Protein AF-A0AAU9S2Y5-F1 (afdb_monomer)

Mean predicted aligned error: 9.39 Å

Radius of gyration: 22.35 Å; Cα contacts (8 Å, |Δi|>4): 160; chains: 1; bounding box: 72×34×66 Å

pLDDT: mean 79.69, std 14.75, range [36.56, 97.12]

Solvent-accessible surface area (backbone atoms only — not comparable to full-atom values): 9929 Å² total; per-residue (Å²): 133,87,80,81,84,81,79,70,74,58,71,41,38,32,29,51,52,52,22,51,52,44,46,75,69,72,40,55,46,36,32,30,55,90,44,90,77,55,45,60,31,50,54,45,23,41,75,67,67,26,43,77,46,80,40,98,42,58,67,61,18,50,51,50,16,51,49,39,25,67,74,67,76,43,74,34,28,54,71,50,65,68,63,76,25,58,41,91,73,65,51,89,64,84,55,87,78,57,68,68,61,37,67,38,68,45,44,48,71,58,52,53,50,52,50,54,51,54,68,65,64,65,82,75,75,74,82,81,73,78,56,70,70,58,52,52,51,52,54,54,50,59,74,70,46,91,78,82,83,86,85,85,54,74,65,64,66,68,65,52,66,90,80,113

Foldseek 3Di:
DDDDPPPDFDKDFLLLLLLLLCVLLVAAEEFEADDPPCVSNVVNNVVSNHHYDHDPDGVVSVVVQVVCCQVVVAGRDPPDDGAVCNADDHDDDDDDDDPVRRGDMDGPVVSVVVSVVSSVPDDDRDPPDDDPVVVVVVVVVVVPDPDDDDDDDSVNVSVPPVVD

Sequence (164 aa):
MADAHNSHPSLVDGNALVAKSLAQADVAHMFGVVGIPVTAVATRAVALGIRFIAFHNEQSAGYAASAYGYLSGRPGIMLTVIKHAYSGRPGGCYLDLPSDVLHQTITESEAEKLLIEAKNCGEEPVIETANPSEIAKAVSLLRKAERPLIVFGKGAAISRAEME

Nearest PDB structures (foldseek):
  6xn8-assembly1_A  TM=7.868E-01  e=3.747E-07  Rhodospirillales bacterium URHD0017
  8vzf-assembly1_D  TM=7.384E-01  e=4.839E-07  Alphaproteobacteria bacterium
  8vza-assembly1_B  TM=7.436E-01  e=6.660E-07  Alphaproteobacteria bacterium
  8vzc-assembly1_A  TM=7.392E-01  e=9.773E-07  Alphaproteobacteria bacterium
  8vzc-assembly1_B  TM=7.397E-01  e=1.737E-06  Alphaproteobacteria bacterium

InterPro domains:
  IPR012001 Thiamine pyrophosphate enzyme, N-terminal TPP-binding domain [PF02776] (14-80)
  IPR029035 DHS-like NAD/FAD-binding domain superfamily [SSF52467] (93-160)
  IPR029061 Thiamin diphosphate-binding fold [SSF52518] (12-108)
  IPR045025 TPP-binding domain containing protein HACL1-like [PTHR43710] (5-82)

Structure (mmCIF, N/CA/C/O backbone):
data_AF-A0AAU9S2Y5-F1
#
_entry.id   AF-A0AAU9S2Y5-F1
#
loop_
_atom_site.group_PDB
_atom_site.id
_atom_site.type_symbol
_atom_site.label_atom_id
_atom_site.label_alt_id
_atom_site.label_comp_id
_atom_site.label_asym_id
_atom_site.label_entity_id
_atom_site.label_seq_id
_atom_site.pdbx_PDB_ins_code
_atom_site.Cartn_x
_atom_site.Cartn_y
_atom_site.Cartn_z
_atom_site.occupancy
_atom_site.B_iso_or_equiv
_atom_site.auth_seq_id
_atom_site.auth_comp_id
_atom_site.auth_asym_id
_atom_site.auth_atom_id
_atom_site.pdbx_PDB_model_num
ATOM 1 N N . MET A 1 1 ? -47.706 10.128 27.840 1.00 37.28 1 MET A N 1
ATOM 2 C CA . MET A 1 1 ? -46.715 9.830 28.891 1.00 37.28 1 MET A CA 1
ATOM 3 C C . MET A 1 1 ? -45.893 8.665 28.361 1.00 37.28 1 MET A C 1
ATOM 5 O O . MET A 1 1 ? -46.521 7.646 28.121 1.00 37.28 1 MET A O 1
ATOM 9 N N . ALA A 1 2 ? -44.584 8.883 28.132 1.00 40.62 2 ALA A N 1
ATOM 10 C CA . ALA A 1 2 ? -43.547 7.924 27.682 1.00 40.62 2 ALA A CA 1
ATOM 11 C C . ALA A 1 2 ? -43.762 7.319 26.264 1.00 40.62 2 ALA A C 1
ATOM 13 O O . ALA A 1 2 ? -44.861 6.898 25.945 1.00 40.62 2 ALA A O 1
ATOM 14 N N . ASP A 1 3 ? -42.839 7.337 25.297 1.00 36.56 3 ASP A N 1
ATOM 15 C CA . ASP A 1 3 ? -41.377 7.282 25.359 1.00 36.56 3 ASP A CA 1
ATOM 16 C C . ASP A 1 3 ? -40.712 8.228 24.346 1.00 36.56 3 ASP A C 1
ATOM 18 O O . ASP A 1 3 ? -41.014 8.229 23.150 1.00 36.56 3 ASP A O 1
ATOM 22 N N . ALA A 1 4 ? -39.765 9.026 24.835 1.00 41.06 4 ALA A N 1
ATOM 23 C CA . ALA A 1 4 ? -38.843 9.780 24.004 1.00 41.06 4 ALA A CA 1
ATOM 24 C C . ALA A 1 4 ? -37.919 8.789 23.280 1.00 41.06 4 ALA A C 1
ATOM 26 O O . ALA A 1 4 ? -37.202 8.025 23.926 1.00 41.06 4 ALA A O 1
ATOM 27 N N . HIS A 1 5 ? -37.938 8.797 21.944 1.00 48.44 5 HIS A N 1
ATOM 28 C CA . HIS A 1 5 ? -36.903 8.163 21.133 1.00 48.44 5 HIS A CA 1
ATOM 29 C C . HIS A 1 5 ? -35.550 8.725 21.564 1.00 48.44 5 HIS A C 1
ATOM 31 O O . HIS A 1 5 ? -35.202 9.864 21.257 1.00 48.44 5 HIS A O 1
ATOM 37 N N . ASN A 1 6 ? -34.809 7.922 22.317 1.00 44.09 6 ASN A N 1
ATOM 38 C CA . ASN A 1 6 ? -33.462 8.228 22.743 1.00 44.09 6 ASN A CA 1
ATOM 39 C C . ASN A 1 6 ? -32.545 8.045 2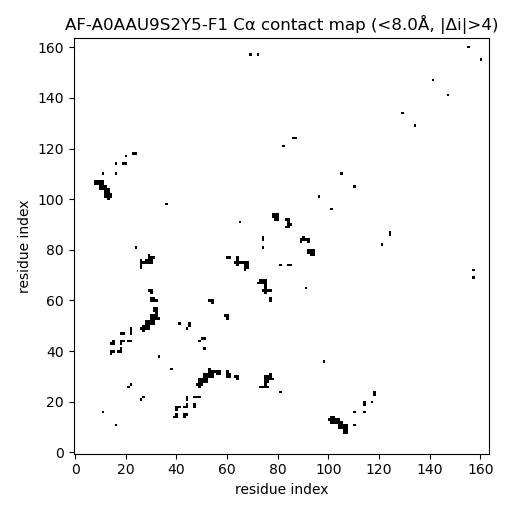1.524 1.00 44.09 6 ASN A C 1
ATOM 41 O O . ASN A 1 6 ? -31.932 6.997 21.333 1.00 44.09 6 ASN A O 1
ATOM 45 N N . SER A 1 7 ? -32.542 9.036 20.629 1.00 51.53 7 SER A N 1
ATOM 46 C CA . SER A 1 7 ? -31.687 9.097 19.447 1.00 51.53 7 SER A CA 1
ATOM 47 C C . SER A 1 7 ? -30.261 9.427 19.881 1.00 51.53 7 SER A C 1
ATOM 49 O O . SER A 1 7 ? -29.761 10.528 19.648 1.00 51.53 7 SER A O 1
ATOM 51 N N . HIS A 1 8 ? -29.610 8.495 20.575 1.00 55.50 8 HIS A N 1
ATOM 52 C CA . HIS A 1 8 ? -28.168 8.570 20.729 1.00 55.50 8 HIS A CA 1
ATOM 53 C C . HIS A 1 8 ? -27.554 8.471 19.327 1.00 55.50 8 HIS A C 1
ATOM 55 O O . HIS A 1 8 ? -27.907 7.551 18.583 1.00 55.50 8 HIS A O 1
ATOM 61 N N . PRO A 1 9 ? -26.693 9.418 18.924 1.00 64.75 9 PRO A N 1
ATOM 62 C CA . PRO A 1 9 ? -26.029 9.326 17.634 1.00 64.75 9 PRO A CA 1
ATOM 63 C C . PRO A 1 9 ? -25.232 8.017 17.580 1.00 64.75 9 PRO A C 1
ATOM 65 O O . PRO A 1 9 ? -24.507 7.699 18.522 1.00 64.75 9 PRO A O 1
ATOM 68 N N . SER A 1 10 ? -25.387 7.251 16.493 1.00 83.50 10 SER A N 1
ATOM 69 C CA . SER A 1 10 ? -24.531 6.089 16.222 1.00 83.50 10 SER A CA 1
ATOM 70 C C . SER A 1 10 ? -23.078 6.561 16.206 1.00 83.50 10 SER A C 1
ATOM 72 O O . SER A 1 10 ? -22.748 7.513 15.492 1.00 83.50 10 SER A O 1
ATOM 74 N N . LEU A 1 11 ? -22.240 5.944 17.040 1.00 89.69 11 LEU A N 1
ATOM 75 C CA . LEU A 1 11 ? -20.824 6.274 17.166 1.00 89.69 11 LEU A CA 1
ATOM 76 C C . LEU A 1 11 ? -19.979 5.255 16.404 1.00 89.69 11 LEU A C 1
ATOM 78 O O . LEU A 1 11 ? -20.204 4.047 16.488 1.00 89.69 11 LEU A O 1
ATOM 82 N N . VAL A 1 12 ? -18.961 5.757 15.714 1.00 90.44 12 VAL A N 1
ATOM 83 C CA . VAL A 1 12 ? -17.991 4.975 14.944 1.00 90.44 12 VAL A CA 1
ATOM 84 C C . VAL A 1 12 ? -16.610 5.214 15.533 1.00 90.44 12 VAL A C 1
ATOM 86 O O . VAL A 1 12 ? -16.244 6.362 15.777 1.00 90.44 12 VAL A O 1
ATOM 89 N N . ASP A 1 13 ? -15.841 4.147 15.762 1.00 92.31 13 ASP A N 1
ATOM 90 C CA . ASP A 1 13 ? -14.458 4.262 16.231 1.00 92.31 13 ASP A CA 1
ATOM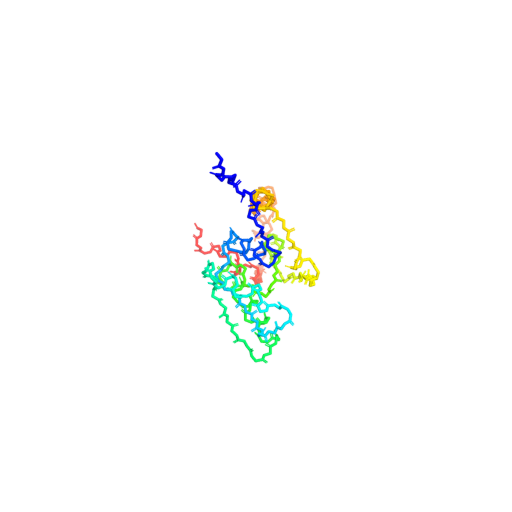 91 C C . ASP A 1 13 ? -13.457 4.426 15.074 1.00 92.31 13 ASP A C 1
ATOM 93 O O . ASP A 1 13 ? -13.739 4.106 13.912 1.00 92.31 13 ASP A O 1
ATOM 97 N N . GLY A 1 14 ? -12.253 4.904 15.391 1.00 89.50 14 GLY A N 1
ATOM 98 C CA . GLY A 1 14 ? -11.169 5.064 14.420 1.00 89.50 14 GLY A CA 1
ATOM 99 C C . GLY A 1 14 ? -10.819 3.758 13.699 1.00 89.50 14 GLY A C 1
ATOM 100 O O . GLY A 1 14 ? -10.587 3.765 12.490 1.00 89.50 14 GLY A O 1
ATOM 101 N N . ASN A 1 15 ? -10.867 2.613 14.393 1.00 89.56 15 ASN A N 1
ATOM 102 C CA . ASN A 1 15 ? -10.657 1.301 13.768 1.00 89.56 15 ASN A CA 1
ATOM 103 C C . ASN A 1 15 ? -11.648 1.026 12.624 1.00 89.56 15 ASN A C 1
ATOM 105 O O . ASN A 1 15 ? -11.256 0.531 11.564 1.00 89.56 15 ASN A O 1
ATOM 109 N N . ALA A 1 16 ? -12.935 1.322 12.826 1.00 90.94 16 ALA A N 1
ATOM 110 C CA . ALA A 1 16 ? -13.964 1.162 11.805 1.00 90.94 16 ALA A CA 1
ATOM 111 C C . ALA A 1 16 ? -13.795 2.156 10.667 1.00 90.94 16 ALA A C 1
ATOM 113 O O . ALA A 1 16 ? -13.968 1.775 9.511 1.00 90.94 16 ALA A O 1
ATOM 114 N N . LEU A 1 17 ? -13.432 3.400 10.978 1.00 90.56 17 LEU A N 1
ATOM 115 C CA . LEU A 1 17 ? -13.208 4.420 9.965 1.00 90.56 17 LEU A CA 1
ATOM 116 C C . LEU A 1 17 ? -12.040 4.043 9.046 1.00 90.56 17 LEU A C 1
ATOM 118 O O . LEU A 1 17 ? -12.184 4.102 7.829 1.00 90.56 17 LEU A O 1
ATOM 122 N N . VAL A 1 18 ? -10.924 3.564 9.605 1.00 89.06 18 VAL A N 1
ATOM 123 C CA . VAL A 1 18 ? -9.786 3.059 8.820 1.00 89.06 18 VAL A CA 1
ATOM 124 C C . VAL A 1 18 ? -10.223 1.888 7.944 1.00 89.06 18 VAL A C 1
ATOM 126 O O . VAL A 1 18 ? -9.978 1.908 6.741 1.00 89.06 18 VAL A O 1
ATOM 129 N N . ALA A 1 19 ? -10.921 0.897 8.502 1.00 89.31 19 ALA A N 1
ATOM 130 C CA . ALA A 1 19 ? -11.392 -0.254 7.734 1.00 89.31 19 ALA A CA 1
ATOM 131 C C . ALA A 1 19 ? -12.328 0.151 6.576 1.00 89.31 19 ALA A C 1
ATOM 133 O O . ALA A 1 19 ? -12.158 -0.335 5.456 1.00 89.31 19 ALA A O 1
ATOM 134 N N . LYS A 1 20 ? -13.268 1.078 6.818 1.00 89.94 20 LYS A N 1
ATOM 135 C CA . LYS A 1 20 ? -14.162 1.642 5.790 1.00 89.94 20 LYS A CA 1
ATOM 136 C C . LYS A 1 20 ? -13.370 2.373 4.702 1.00 89.94 20 LYS A C 1
ATOM 138 O O . LYS A 1 20 ? -13.619 2.132 3.524 1.00 89.94 20 LYS A O 1
ATOM 143 N N . SER A 1 21 ? -12.387 3.193 5.076 1.00 86.94 21 SER A N 1
ATOM 144 C CA . SER A 1 21 ? -11.507 3.894 4.130 1.00 86.94 21 SER A CA 1
ATOM 145 C C . SER A 1 21 ? -10.709 2.928 3.252 1.00 86.94 21 SER A C 1
ATOM 147 O O . SER A 1 21 ? -10.607 3.136 2.045 1.00 86.94 21 SER A O 1
ATOM 149 N N . LEU A 1 22 ? -10.175 1.846 3.829 1.00 85.38 22 LEU A N 1
ATOM 150 C CA . LEU A 1 22 ? -9.450 0.820 3.073 1.00 85.38 22 LEU A CA 1
ATOM 151 C C . LEU A 1 22 ? -10.368 0.103 2.076 1.00 85.38 22 LEU A C 1
ATOM 153 O O . LEU A 1 22 ? -9.991 -0.082 0.921 1.00 85.38 22 LEU A O 1
ATOM 157 N N . ALA A 1 23 ? -11.581 -0.258 2.495 1.00 85.38 23 ALA A N 1
ATOM 158 C CA . ALA A 1 23 ? -12.554 -0.904 1.619 1.00 85.38 23 ALA A CA 1
ATOM 159 C C . ALA A 1 23 ? -12.999 0.022 0.472 1.00 85.38 23 ALA A C 1
ATOM 161 O O . ALA A 1 23 ? -13.058 -0.403 -0.679 1.00 85.38 23 ALA A O 1
ATOM 162 N N . GLN A 1 24 ? -13.249 1.307 0.754 1.00 83.12 24 GLN A N 1
ATOM 163 C CA . GLN A 1 24 ? -13.605 2.304 -0.266 1.00 83.12 24 GLN A CA 1
ATOM 164 C C . GLN A 1 24 ? -12.500 2.548 -1.293 1.00 83.12 24 GLN A C 1
ATOM 166 O O . GLN A 1 24 ? -12.786 2.930 -2.426 1.00 83.12 24 GLN A O 1
ATOM 171 N N . ALA A 1 25 ? -11.250 2.329 -0.903 1.00 79.31 25 ALA A N 1
ATOM 172 C CA . ALA A 1 25 ? -10.095 2.449 -1.774 1.00 79.31 25 ALA A CA 1
ATOM 173 C C . ALA A 1 25 ? -9.734 1.130 -2.490 1.00 79.31 25 ALA A C 1
ATOM 175 O O . ALA A 1 25 ? -8.634 0.995 -3.025 1.00 79.31 25 ALA A O 1
ATOM 176 N N . ASP A 1 26 ? -10.674 0.178 -2.523 1.00 80.19 26 ASP A N 1
ATOM 177 C CA . ASP A 1 26 ? -10.641 -1.039 -3.345 1.00 80.19 26 ASP A CA 1
ATOM 178 C C . ASP A 1 26 ? -9.471 -1.992 -3.022 1.00 80.19 26 ASP A C 1
ATOM 180 O O . ASP A 1 26 ? -8.888 -2.687 -3.872 1.00 80.19 26 ASP A O 1
ATOM 184 N N . VAL A 1 27 ? -9.120 -2.015 -1.735 1.00 83.69 27 VAL A N 1
ATOM 185 C CA . VAL A 1 27 ? -8.129 -2.915 -1.154 1.00 83.69 27 VAL A CA 1
ATOM 186 C C . VAL A 1 27 ? -8.719 -4.309 -1.047 1.00 83.69 27 VAL A C 1
ATOM 188 O O . VAL A 1 27 ? -9.655 -4.542 -0.294 1.00 83.69 27 VAL A O 1
ATOM 191 N N . ALA A 1 28 ? -8.106 -5.268 -1.732 1.00 86.12 28 ALA A N 1
ATOM 192 C CA . ALA A 1 28 ? -8.539 -6.661 -1.665 1.00 86.12 28 ALA A CA 1
ATOM 193 C C . ALA A 1 28 ? -7.794 -7.480 -0.597 1.00 86.12 28 ALA A C 1
ATOM 195 O O . ALA A 1 28 ? -8.363 -8.412 -0.029 1.00 86.12 28 ALA A O 1
ATOM 196 N N . HIS A 1 29 ? -6.522 -7.159 -0.331 1.00 88.44 29 HIS A N 1
ATOM 197 C CA . HIS A 1 29 ? -5.630 -7.997 0.473 1.00 88.44 29 HIS A CA 1
ATOM 198 C C . HIS A 1 29 ? -4.829 -7.186 1.489 1.00 88.44 29 HIS A C 1
ATOM 200 O O . HIS A 1 29 ? -4.228 -6.164 1.151 1.00 88.44 29 HIS A O 1
ATOM 206 N N . MET A 1 30 ? -4.765 -7.706 2.712 1.00 87.50 30 MET A N 1
ATOM 207 C CA . MET A 1 30 ? -3.943 -7.193 3.800 1.00 87.50 30 MET A CA 1
ATOM 208 C C . MET A 1 30 ? -2.988 -8.284 4.286 1.00 87.50 30 MET A C 1
ATOM 210 O O . MET A 1 30 ? -3.414 -9.400 4.569 1.00 87.50 30 MET A O 1
ATOM 214 N N . PHE A 1 31 ? -1.704 -7.963 4.386 1.00 87.88 31 PHE A N 1
ATOM 215 C CA . PHE A 1 31 ? -0.626 -8.867 4.772 1.00 87.88 31 PHE A CA 1
ATOM 216 C C . PHE A 1 31 ? -0.063 -8.404 6.113 1.00 87.88 31 PHE A C 1
ATOM 218 O O . PHE A 1 31 ? 0.268 -7.228 6.273 1.00 87.88 31 PHE A O 1
ATOM 225 N N . GLY A 1 32 ? 0.070 -9.304 7.084 1.00 86.00 32 GLY A N 1
ATOM 226 C CA . GLY A 1 32 ? 0.622 -8.912 8.376 1.00 86.00 32 GLY A CA 1
ATOM 227 C C . GLY A 1 32 ? 0.740 -10.038 9.384 1.00 86.00 32 GLY A C 1
ATOM 228 O O . GLY A 1 32 ? 0.424 -11.195 9.110 1.00 86.00 32 GLY A O 1
ATOM 229 N N . VAL A 1 33 ? 1.192 -9.664 10.574 1.00 83.69 33 VAL A N 1
ATOM 230 C CA . VAL A 1 33 ? 1.192 -10.508 11.767 1.00 83.69 33 VAL A CA 1
ATOM 231 C C . VAL A 1 33 ? 0.054 -10.029 12.667 1.00 83.69 33 VAL A C 1
ATOM 233 O O . VAL A 1 33 ? -0.218 -8.831 12.753 1.00 83.69 33 VAL A O 1
ATOM 236 N N . VAL A 1 34 ? -0.661 -10.958 13.296 1.00 76.44 34 VAL A N 1
ATOM 237 C CA . VAL A 1 34 ? -1.761 -10.619 14.208 1.00 76.44 34 VAL A CA 1
ATOM 238 C C . VAL A 1 34 ? -1.179 -10.168 15.549 1.00 76.44 34 VAL A C 1
ATOM 240 O O . VAL A 1 34 ? -0.368 -10.881 16.135 1.00 76.44 34 VAL A O 1
ATOM 243 N N . GLY A 1 35 ? -1.614 -9.010 16.053 1.00 73.19 35 GLY A N 1
ATOM 244 C CA . GLY A 1 35 ? -1.158 -8.459 17.329 1.00 73.19 35 GLY A CA 1
ATOM 245 C C . GLY A 1 35 ? -1.947 -7.221 17.760 1.00 73.19 35 GLY A C 1
ATOM 246 O O . GLY A 1 35 ? -2.561 -6.533 16.945 1.00 73.19 35 GLY A O 1
ATOM 247 N N . ILE A 1 36 ? -1.950 -6.926 19.059 1.00 71.06 36 ILE A N 1
ATOM 248 C CA . ILE A 1 36 ? -2.513 -5.673 19.586 1.00 71.06 36 ILE A CA 1
ATOM 249 C C . ILE A 1 36 ? -1.576 -4.523 19.171 1.00 71.06 36 ILE A C 1
ATOM 251 O O . ILE A 1 36 ? -0.364 -4.686 19.310 1.00 71.06 36 ILE A O 1
ATOM 255 N N . PRO A 1 37 ? -2.082 -3.371 18.682 1.00 68.50 37 PRO A N 1
ATOM 256 C CA . PRO A 1 37 ? -3.492 -2.969 18.560 1.00 68.50 37 PRO A CA 1
ATOM 257 C C . PRO A 1 37 ? -4.145 -3.265 17.194 1.00 68.50 37 PRO A C 1
ATOM 259 O O . PRO A 1 37 ? -5.339 -3.028 17.019 1.00 68.50 37 PRO A O 1
ATOM 262 N N . VAL A 1 38 ? -3.404 -3.796 16.220 1.00 74.94 38 VAL A N 1
ATOM 263 C CA . VAL A 1 38 ? -3.862 -3.911 14.821 1.00 74.94 38 VAL A CA 1
ATOM 264 C C . VAL A 1 38 ? -4.959 -4.955 14.593 1.00 74.94 38 VAL A C 1
ATOM 266 O O . VAL A 1 38 ? -5.677 -4.879 13.595 1.00 74.94 38 VAL A O 1
ATOM 269 N N . THR A 1 39 ? -5.155 -5.895 15.524 1.00 83.88 39 THR A N 1
ATOM 270 C CA . THR A 1 39 ? -6.215 -6.914 15.440 1.00 83.88 39 THR A CA 1
ATOM 271 C C . THR A 1 39 ? -7.610 -6.306 15.263 1.00 83.88 39 THR A C 1
ATOM 273 O O . THR A 1 39 ? -8.422 -6.854 14.514 1.00 83.88 39 THR A O 1
ATOM 276 N N . ALA A 1 40 ? -7.900 -5.168 15.908 1.00 86.12 40 ALA A N 1
ATOM 277 C CA . ALA A 1 40 ? -9.210 -4.520 15.821 1.00 86.12 40 ALA A CA 1
ATOM 278 C C . ALA A 1 40 ? -9.489 -3.991 14.405 1.00 86.12 40 ALA A C 1
ATOM 280 O O . ALA A 1 40 ? -10.540 -4.283 13.831 1.00 86.12 40 ALA A O 1
ATOM 281 N N . VAL A 1 41 ? -8.520 -3.295 13.804 1.00 85.94 41 VAL A N 1
ATOM 282 C CA . VAL A 1 41 ? -8.601 -2.835 12.409 1.00 85.94 41 VAL A CA 1
ATOM 283 C C . VAL A 1 41 ? -8.713 -4.024 11.457 1.00 85.94 41 VAL A C 1
ATOM 285 O O . VAL A 1 41 ? -9.586 -4.036 10.590 1.00 85.94 41 VAL A O 1
ATOM 288 N N . ALA A 1 42 ? -7.876 -5.050 11.641 1.00 85.88 42 ALA A N 1
ATOM 289 C CA . ALA A 1 42 ? -7.853 -6.218 10.769 1.00 85.88 42 ALA A CA 1
ATOM 290 C C . ALA A 1 42 ? -9.194 -6.962 10.762 1.00 85.88 42 ALA A C 1
ATOM 292 O O . ALA A 1 42 ? -9.710 -7.298 9.700 1.00 85.88 42 ALA A O 1
ATOM 293 N N . THR A 1 43 ? -9.803 -7.151 11.933 1.00 89.19 43 THR A N 1
ATOM 294 C CA . THR A 1 43 ? -11.106 -7.819 12.060 1.00 89.19 43 THR A CA 1
ATOM 295 C C . THR A 1 43 ? -12.212 -7.024 11.365 1.00 89.19 43 THR A C 1
ATOM 297 O O . THR A 1 43 ? -13.022 -7.594 10.635 1.00 89.19 43 THR A O 1
ATOM 300 N N . ARG A 1 44 ? -12.228 -5.695 11.532 1.00 91.00 44 ARG A N 1
ATOM 301 C CA . ARG A 1 44 ? -13.211 -4.821 10.873 1.00 91.00 44 ARG A CA 1
ATOM 302 C C . ARG A 1 44 ? -13.025 -4.784 9.354 1.00 91.00 44 ARG A C 1
ATOM 304 O O . ARG A 1 44 ? -14.007 -4.806 8.624 1.00 91.00 44 ARG A O 1
ATOM 311 N N . ALA A 1 45 ? -11.785 -4.781 8.875 1.00 89.25 45 ALA A N 1
ATOM 312 C CA . ALA A 1 45 ? -11.463 -4.850 7.451 1.00 89.25 45 ALA A CA 1
ATOM 313 C C . ALA A 1 45 ? -11.918 -6.177 6.823 1.00 89.25 45 ALA A C 1
ATOM 315 O O . ALA A 1 45 ? -12.517 -6.178 5.749 1.00 89.25 45 ALA A O 1
ATOM 316 N N . VAL A 1 46 ? -11.702 -7.299 7.518 1.00 90.88 46 VAL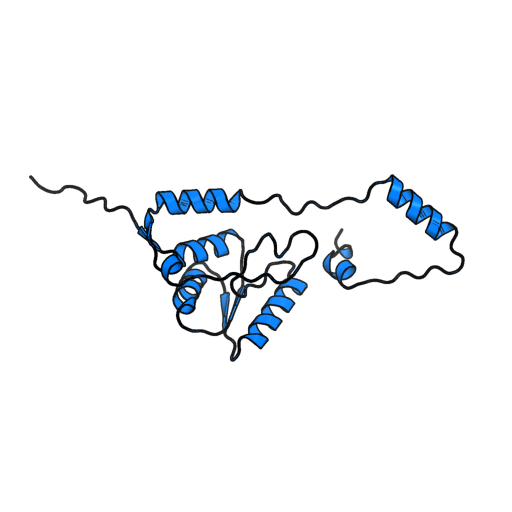 A N 1
ATOM 317 C CA . VAL A 1 46 ? -12.190 -8.618 7.086 1.00 90.88 46 VAL A CA 1
ATOM 318 C C . VAL A 1 46 ? -13.713 -8.644 6.991 1.00 90.88 46 VAL A C 1
ATOM 320 O O . VAL A 1 46 ? -14.250 -9.165 6.016 1.00 90.88 46 VAL A O 1
ATOM 323 N N . ALA A 1 47 ? -14.417 -8.017 7.939 1.00 92.38 47 ALA A N 1
ATOM 324 C CA . ALA A 1 47 ? -15.875 -7.887 7.885 1.00 92.38 47 ALA A CA 1
ATOM 325 C C . ALA A 1 47 ? -16.375 -7.079 6.668 1.00 92.38 47 ALA A C 1
ATOM 327 O O . ALA A 1 47 ? -17.514 -7.258 6.246 1.00 92.38 47 ALA A O 1
ATOM 328 N N . LEU A 1 48 ? -15.526 -6.229 6.082 1.00 92.12 48 LEU A N 1
ATOM 329 C CA . LEU A 1 48 ? -15.807 -5.458 4.866 1.00 92.12 48 LEU A CA 1
ATOM 330 C C . LEU A 1 48 ? -15.330 -6.156 3.578 1.00 92.12 48 LEU A C 1
ATOM 332 O O . LEU A 1 48 ? -15.367 -5.555 2.508 1.00 92.12 48 LEU A O 1
ATOM 336 N N . GLY A 1 49 ? -14.891 -7.417 3.662 1.00 90.75 49 GLY A N 1
ATOM 337 C CA . GLY A 1 49 ? -14.481 -8.225 2.509 1.00 90.75 49 GLY A CA 1
ATOM 338 C C . GLY A 1 49 ? -12.986 -8.188 2.184 1.00 90.75 49 GLY A C 1
ATOM 339 O O . GLY A 1 49 ? -12.564 -8.823 1.219 1.00 90.75 49 GLY A O 1
ATOM 340 N N . ILE A 1 50 ? -12.163 -7.503 2.986 1.00 90.44 50 ILE A N 1
ATOM 341 C CA . ILE A 1 50 ? -10.706 -7.481 2.797 1.00 90.44 50 ILE A CA 1
ATOM 342 C C . ILE A 1 50 ? -10.119 -8.809 3.275 1.00 90.44 50 ILE A C 1
ATOM 344 O O . ILE A 1 50 ? -10.264 -9.199 4.433 1.00 90.44 50 ILE A O 1
ATOM 348 N N . ARG A 1 51 ? -9.385 -9.511 2.412 1.00 90.88 51 ARG A N 1
ATOM 349 C CA . ARG A 1 51 ? -8.737 -10.768 2.787 1.00 90.88 51 ARG A CA 1
ATOM 350 C C . ARG A 1 51 ? -7.475 -10.503 3.604 1.00 90.88 51 ARG A C 1
ATOM 352 O O . ARG A 1 51 ? -6.498 -9.969 3.082 1.00 90.88 51 ARG A O 1
ATOM 359 N N . PHE A 1 52 ? -7.459 -10.948 4.857 1.00 89.12 52 PHE A N 1
ATOM 360 C CA . PHE A 1 52 ? -6.253 -10.929 5.685 1.00 89.12 52 PHE A CA 1
ATOM 361 C C . PHE A 1 52 ? -5.402 -12.188 5.460 1.00 89.12 52 PHE A C 1
ATOM 363 O O . PHE A 1 52 ? -5.899 -13.311 5.545 1.00 89.12 52 PHE A O 1
ATOM 370 N N . ILE A 1 53 ? -4.114 -12.002 5.178 1.00 89.50 53 ILE A N 1
ATOM 371 C CA . ILE A 1 53 ? -3.118 -13.057 4.996 1.00 89.50 53 ILE A CA 1
ATOM 372 C C . ILE A 1 53 ? -2.105 -12.932 6.133 1.00 89.50 53 ILE A C 1
ATOM 374 O O . ILE A 1 53 ? -1.308 -11.993 6.176 1.00 89.50 53 ILE A O 1
ATOM 378 N N . ALA A 1 54 ? -2.161 -13.888 7.058 1.00 87.81 54 ALA A N 1
ATOM 379 C CA . ALA A 1 54 ? -1.295 -13.927 8.226 1.00 87.81 54 ALA A CA 1
ATOM 380 C C . ALA A 1 54 ? 0.092 -14.501 7.888 1.00 87.81 54 ALA A C 1
ATOM 382 O O . ALA A 1 54 ? 0.202 -15.507 7.185 1.00 87.81 54 ALA A O 1
ATOM 383 N N . PHE A 1 55 ? 1.142 -13.887 8.430 1.00 87.31 55 PHE A N 1
ATOM 384 C CA . PHE A 1 55 ? 2.533 -14.334 8.329 1.00 87.31 55 PHE A CA 1
ATOM 385 C C . PHE A 1 55 ? 3.117 -14.611 9.715 1.00 87.31 55 PHE A C 1
ATOM 387 O O . PHE A 1 55 ? 2.600 -14.149 10.728 1.00 87.31 55 PHE A O 1
ATOM 394 N N . HIS A 1 56 ? 4.227 -15.353 9.747 1.00 85.62 56 HIS A N 1
ATOM 395 C CA . HIS A 1 56 ? 4.984 -15.613 10.978 1.00 85.62 56 HIS A CA 1
ATOM 396 C C . HIS A 1 56 ? 5.894 -14.447 11.386 1.00 85.62 56 HIS A C 1
ATOM 398 O O . HIS A 1 56 ? 6.300 -14.368 12.538 1.00 85.62 56 HIS A O 1
ATOM 404 N N . ASN A 1 57 ? 6.255 -13.576 10.441 1.00 83.12 57 ASN A N 1
ATOM 405 C CA . ASN A 1 57 ? 7.053 -12.383 10.695 1.00 83.12 57 ASN A CA 1
ATOM 406 C C . ASN A 1 57 ? 6.637 -11.247 9.752 1.00 83.12 57 ASN A C 1
ATOM 408 O O . ASN A 1 57 ? 6.123 -11.475 8.651 1.00 83.12 57 ASN A O 1
ATOM 412 N N . GLU A 1 58 ? 6.894 -10.021 10.186 1.00 82.50 58 GLU A N 1
ATOM 413 C CA . GLU A 1 58 ? 6.505 -8.787 9.511 1.00 82.50 58 GLU A CA 1
ATOM 414 C C . GLU A 1 58 ? 7.302 -8.568 8.225 1.00 82.50 58 GLU A C 1
ATOM 416 O O . GLU A 1 58 ? 6.765 -8.059 7.244 1.00 82.50 58 GLU A O 1
ATOM 421 N N . GLN A 1 59 ? 8.567 -8.999 8.189 1.00 82.75 59 GLN A N 1
ATOM 422 C CA . GLN A 1 59 ? 9.427 -8.839 7.012 1.00 82.75 59 GLN A CA 1
ATOM 423 C C . GLN A 1 59 ? 8.861 -9.591 5.800 1.00 82.75 59 GLN A C 1
ATOM 425 O O . GLN A 1 59 ? 8.774 -9.045 4.701 1.00 82.75 59 GLN A O 1
ATOM 430 N N . SER A 1 60 ? 8.406 -10.828 6.010 1.00 85.88 60 SER A N 1
ATOM 431 C CA . SER A 1 60 ? 7.807 -11.665 4.965 1.00 85.88 60 SER A CA 1
ATOM 432 C C . SER A 1 60 ? 6.471 -11.100 4.493 1.00 85.88 60 SER A C 1
ATOM 434 O O . SER A 1 60 ? 6.192 -11.121 3.295 1.00 85.88 60 SER A O 1
ATOM 436 N N . ALA A 1 61 ? 5.672 -10.549 5.414 1.00 83.94 61 ALA A N 1
ATOM 437 C CA . ALA A 1 61 ? 4.445 -9.842 5.064 1.00 83.94 61 ALA A CA 1
ATOM 438 C C . ALA A 1 61 ? 4.739 -8.611 4.191 1.00 83.94 61 ALA A C 1
ATOM 440 O O . ALA A 1 61 ? 4.078 -8.412 3.173 1.00 83.94 61 ALA A O 1
ATOM 441 N N . GLY A 1 62 ? 5.778 -7.840 4.528 1.00 82.88 62 GLY A N 1
ATOM 442 C CA . GLY A 1 62 ? 6.233 -6.697 3.737 1.00 82.88 62 GLY A CA 1
ATOM 443 C C . GLY A 1 62 ? 6.677 -7.091 2.325 1.00 82.88 62 GLY A C 1
ATOM 444 O O . GLY A 1 62 ? 6.274 -6.456 1.347 1.00 82.88 62 GLY A O 1
ATOM 445 N N . TYR A 1 63 ? 7.442 -8.178 2.181 1.00 87.12 63 TYR A N 1
ATOM 446 C CA . TYR A 1 63 ? 7.822 -8.697 0.862 1.00 87.12 63 TYR A CA 1
ATOM 447 C C . TYR A 1 63 ? 6.614 -9.162 0.046 1.00 87.12 63 TYR A C 1
ATOM 449 O O . TYR A 1 63 ? 6.532 -8.857 -1.144 1.00 87.12 63 TYR A O 1
ATOM 457 N N . ALA A 1 64 ? 5.659 -9.849 0.674 1.00 87.50 64 ALA A N 1
ATOM 458 C CA . ALA A 1 64 ? 4.435 -10.285 0.011 1.00 87.50 64 ALA A CA 1
ATOM 459 C C . ALA A 1 64 ? 3.577 -9.098 -0.451 1.00 87.50 64 ALA A C 1
ATOM 461 O O . ALA A 1 64 ? 3.128 -9.082 -1.596 1.00 87.50 64 ALA A O 1
ATOM 462 N N . ALA A 1 65 ? 3.417 -8.074 0.393 1.00 84.62 65 ALA A N 1
ATOM 463 C CA . ALA A 1 65 ? 2.709 -6.845 0.048 1.00 84.62 65 ALA A CA 1
ATOM 464 C C . ALA A 1 65 ? 3.380 -6.114 -1.128 1.00 84.62 65 ALA A C 1
ATOM 466 O O . ALA A 1 65 ? 2.705 -5.705 -2.073 1.00 84.62 65 ALA A O 1
ATOM 467 N N . SER A 1 66 ? 4.715 -6.021 -1.122 1.00 83.44 66 SER A N 1
ATOM 468 C CA . SER A 1 66 ? 5.484 -5.415 -2.215 1.00 83.44 66 SER A CA 1
ATOM 469 C C . SER A 1 66 ? 5.338 -6.188 -3.530 1.00 83.44 66 SER A C 1
ATOM 471 O O . SER A 1 66 ? 5.094 -5.590 -4.582 1.00 83.44 66 SER A O 1
ATOM 473 N N . ALA A 1 67 ? 5.435 -7.519 -3.481 1.00 87.56 67 ALA A N 1
ATOM 474 C CA . ALA A 1 67 ? 5.254 -8.376 -4.649 1.00 87.56 67 ALA A CA 1
ATOM 475 C C . ALA A 1 67 ? 3.825 -8.287 -5.199 1.00 87.56 67 ALA A C 1
ATOM 477 O O . ALA A 1 67 ? 3.640 -8.166 -6.409 1.00 87.56 67 ALA A O 1
ATOM 478 N N . TYR A 1 68 ? 2.819 -8.278 -4.321 1.00 86.56 68 TYR A N 1
ATOM 479 C CA . TYR A 1 68 ? 1.426 -8.086 -4.709 1.00 86.56 68 TYR A CA 1
ATOM 480 C C . TYR A 1 68 ? 1.221 -6.728 -5.384 1.00 86.56 68 TYR A C 1
ATOM 482 O O . TYR A 1 68 ? 0.598 -6.673 -6.442 1.00 86.56 68 TYR A O 1
ATOM 490 N N . GLY A 1 69 ? 1.790 -5.653 -4.827 1.00 81.06 69 GLY A N 1
ATOM 491 C CA . GLY A 1 69 ? 1.747 -4.315 -5.420 1.00 81.06 69 GLY A CA 1
ATOM 492 C C . GLY A 1 69 ? 2.297 -4.288 -6.842 1.00 81.06 69 GLY A C 1
ATOM 493 O O . GLY A 1 69 ? 1.649 -3.801 -7.766 1.00 81.06 69 GLY A O 1
ATOM 494 N N . TYR A 1 70 ? 3.466 -4.900 -7.028 1.00 82.81 70 TYR A N 1
ATOM 495 C CA . TYR A 1 70 ? 4.121 -5.000 -8.327 1.00 82.81 70 TYR A CA 1
ATOM 496 C C . TYR A 1 70 ? 3.322 -5.829 -9.347 1.00 82.81 70 TYR A C 1
ATOM 498 O O . TYR A 1 70 ? 3.182 -5.425 -10.499 1.00 82.81 70 TYR A O 1
ATOM 506 N N . LEU A 1 71 ? 2.795 -6.987 -8.940 1.00 84.44 71 LEU A N 1
ATOM 507 C CA . LEU A 1 71 ? 2.139 -7.937 -9.845 1.00 84.44 71 LEU A CA 1
ATOM 508 C C . LEU A 1 71 ? 0.680 -7.602 -10.142 1.00 84.44 71 LEU A C 1
ATOM 510 O O . LEU A 1 71 ? 0.192 -7.925 -11.220 1.00 84.44 71 LEU A O 1
ATOM 514 N N . SER A 1 72 ? -0.042 -6.997 -9.204 1.00 79.50 72 SER A N 1
ATOM 515 C CA . SER A 1 72 ? -1.465 -6.694 -9.385 1.00 79.50 72 SER A CA 1
ATOM 516 C C . SER A 1 72 ? -1.700 -5.308 -9.977 1.00 79.50 72 SER A C 1
ATOM 518 O O . SER A 1 72 ? -2.753 -5.089 -10.568 1.00 79.50 72 SER A O 1
ATOM 520 N N . GLY A 1 73 ? -0.738 -4.387 -9.841 1.00 71.88 73 GLY A N 1
ATOM 521 C CA . GLY A 1 73 ? -0.981 -2.971 -10.118 1.00 71.88 73 GLY A CA 1
ATOM 522 C C . GLY A 1 73 ? -2.017 -2.364 -9.161 1.00 71.88 73 GLY A C 1
ATOM 523 O O . GLY A 1 73 ? -2.675 -1.379 -9.471 1.00 71.88 73 GLY A O 1
ATOM 524 N N . ARG A 1 74 ? -2.221 -3.001 -8.005 1.00 67.00 74 ARG A N 1
ATOM 525 C CA . ARG A 1 74 ? -3.132 -2.571 -6.945 1.00 67.00 74 ARG A CA 1
ATOM 526 C C . ARG A 1 74 ? -2.342 -2.538 -5.643 1.00 67.00 74 ARG A C 1
ATOM 528 O O . ARG A 1 74 ? -1.454 -3.371 -5.469 1.00 67.00 74 ARG A O 1
ATOM 535 N N . PRO A 1 75 ? -2.637 -1.634 -4.703 1.00 60.16 75 PRO A N 1
ATOM 536 C CA . PRO A 1 75 ? -1.883 -1.568 -3.459 1.00 60.16 75 PRO A CA 1
ATOM 537 C C . PRO A 1 75 ? -2.017 -2.884 -2.678 1.00 60.16 75 PRO A C 1
ATOM 539 O O . PRO A 1 75 ? -3.121 -3.308 -2.334 1.00 60.16 75 PRO A O 1
ATOM 542 N N . GLY A 1 76 ? -0.888 -3.543 -2.408 1.00 52.12 76 GLY A N 1
ATOM 543 C CA . GLY A 1 76 ? -0.811 -4.630 -1.434 1.00 52.12 76 GLY A CA 1
ATOM 544 C C . GLY A 1 76 ? -0.636 -4.026 -0.057 1.00 52.12 76 GLY A C 1
ATOM 545 O O . GLY A 1 76 ? 0.345 -3.322 0.171 1.00 52.12 76 GLY A O 1
ATOM 546 N N . ILE A 1 77 ? -1.590 -4.240 0.847 1.00 53.72 77 ILE A N 1
ATOM 547 C CA . ILE A 1 77 ? -1.589 -3.509 2.112 1.00 53.72 77 ILE A CA 1
ATOM 548 C C . ILE A 1 77 ? -0.798 -4.247 3.183 1.00 53.72 77 ILE A C 1
ATOM 550 O O . ILE A 1 77 ? -1.207 -5.296 3.666 1.00 53.72 77 ILE A O 1
ATOM 554 N N . MET A 1 78 ? 0.287 -3.618 3.622 1.00 46.41 78 MET A N 1
ATOM 555 C CA . MET A 1 78 ? 0.700 -3.598 5.022 1.00 46.41 78 MET A CA 1
ATOM 556 C C . MET A 1 78 ? 0.350 -2.182 5.500 1.00 46.41 78 MET A C 1
ATOM 558 O O . MET A 1 78 ? 1.027 -1.242 5.101 1.00 46.41 78 MET A O 1
ATOM 562 N N . LEU A 1 79 ? -0.807 -2.032 6.164 1.00 45.41 79 LEU A N 1
ATOM 563 C CA . LEU A 1 79 ? -1.443 -0.779 6.634 1.00 45.41 79 LEU A CA 1
ATOM 564 C C . LEU A 1 79 ? -0.826 0.532 6.088 1.00 45.41 79 LEU A C 1
ATOM 566 O O . LEU A 1 79 ? -0.006 1.143 6.762 1.00 45.41 79 LEU A O 1
ATOM 570 N N . THR A 1 80 ? -1.182 0.972 4.869 1.00 43.31 80 THR A N 1
ATOM 571 C CA . THR A 1 80 ? -0.562 2.161 4.239 1.00 43.31 80 THR A CA 1
ATOM 572 C C . THR A 1 80 ? -1.478 2.962 3.308 1.00 43.31 80 THR A C 1
ATOM 574 O O . THR A 1 80 ? -2.434 2.443 2.735 1.00 43.31 80 THR A O 1
ATOM 577 N N . VAL A 1 81 ? -1.150 4.257 3.181 1.00 44.94 81 VAL A N 1
ATOM 578 C CA . VAL A 1 81 ? -1.811 5.303 2.379 1.00 44.94 81 VAL A CA 1
ATOM 579 C C . VAL A 1 81 ? -1.769 4.976 0.884 1.00 44.94 81 VAL A C 1
ATOM 581 O O . VAL A 1 81 ? -0.705 4.830 0.292 1.00 44.94 81 VAL A O 1
ATOM 584 N N . ILE A 1 82 ? -2.945 4.893 0.267 1.00 54.31 82 ILE A N 1
ATOM 585 C CA . ILE A 1 82 ? -3.137 4.228 -1.030 1.00 54.31 82 ILE A CA 1
ATOM 586 C C . ILE A 1 82 ? -2.694 5.077 -2.224 1.00 54.31 82 ILE A C 1
ATOM 588 O O . ILE A 1 82 ? -2.087 4.558 -3.157 1.00 54.31 82 ILE A O 1
ATOM 592 N N . LYS A 1 83 ? -2.963 6.386 -2.201 1.00 55.97 83 LYS A N 1
ATOM 593 C CA . LYS A 1 83 ? -2.773 7.235 -3.388 1.00 55.97 83 LYS A CA 1
ATOM 594 C C . LYS A 1 83 ? -1.306 7.630 -3.616 1.00 55.97 83 LYS A C 1
ATOM 596 O O . LYS A 1 83 ? -0.803 7.463 -4.723 1.00 55.97 83 LYS A O 1
ATOM 601 N N . HIS A 1 84 ? -0.580 8.037 -2.570 1.00 54.56 84 HIS A N 1
ATOM 602 C CA . HIS A 1 84 ? 0.848 8.384 -2.682 1.00 54.56 84 HIS A CA 1
ATOM 603 C C . HIS A 1 84 ? 1.758 7.188 -2.994 1.00 54.56 84 HIS A C 1
ATOM 605 O O . HIS A 1 84 ? 2.819 7.370 -3.585 1.00 54.56 84 HIS A O 1
ATOM 611 N N . ALA A 1 85 ? 1.345 5.970 -2.633 1.00 59.91 85 ALA A N 1
ATOM 612 C CA . ALA A 1 85 ? 2.105 4.757 -2.926 1.00 59.91 85 ALA A CA 1
ATOM 613 C C . ALA A 1 85 ? 2.079 4.373 -4.418 1.00 59.91 85 ALA A C 1
ATOM 615 O O . ALA A 1 85 ? 2.945 3.619 -4.867 1.00 59.91 85 ALA A O 1
ATOM 616 N N . TYR A 1 86 ? 1.0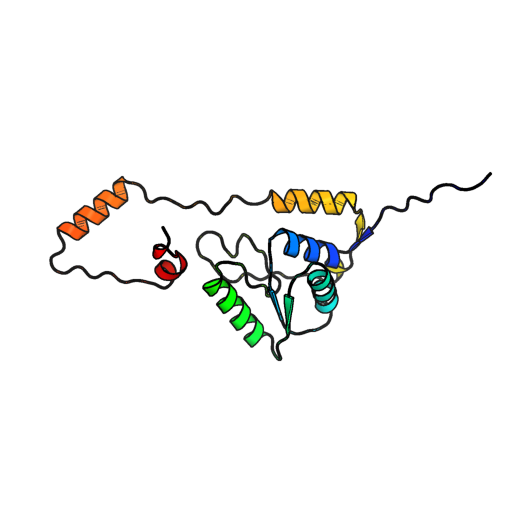92 4.865 -5.180 1.00 63.88 86 TYR A N 1
ATOM 617 C CA . TYR A 1 86 ? 0.830 4.426 -6.555 1.00 63.88 86 TYR A CA 1
ATOM 618 C C . TYR A 1 86 ? 1.002 5.527 -7.616 1.00 63.88 86 TYR A C 1
ATOM 620 O O . TYR A 1 86 ? 1.248 5.218 -8.779 1.00 63.88 86 TYR A O 1
ATOM 628 N N . SER A 1 87 ? 0.913 6.807 -7.246 1.00 63.91 87 SER A N 1
ATOM 629 C CA . SER A 1 87 ? 1.122 7.924 -8.176 1.00 63.91 87 SER A CA 1
ATOM 630 C C . SER A 1 87 ? 2.601 8.122 -8.537 1.00 63.91 87 SER A C 1
ATOM 632 O O . SER A 1 87 ? 3.467 8.099 -7.661 1.00 63.91 87 SER A O 1
ATOM 634 N N . GLY A 1 88 ? 2.895 8.408 -9.809 1.00 70.31 88 GLY A N 1
ATOM 635 C CA . GLY A 1 88 ? 4.246 8.736 -10.270 1.00 70.31 88 GLY A CA 1
ATOM 636 C C . GLY A 1 88 ? 5.184 7.528 -10.251 1.00 70.31 88 GLY A C 1
ATOM 637 O O . GLY A 1 88 ? 5.102 6.668 -11.122 1.00 70.31 88 GLY A O 1
ATOM 638 N N . ARG A 1 89 ? 6.098 7.466 -9.273 1.00 71.19 89 ARG A N 1
ATOM 639 C CA . ARG A 1 89 ? 7.010 6.327 -9.074 1.00 71.19 89 ARG A CA 1
ATOM 640 C C . ARG A 1 89 ? 6.489 5.456 -7.925 1.00 71.19 89 ARG A C 1
ATOM 642 O O . ARG A 1 89 ? 6.716 5.829 -6.774 1.00 71.19 89 ARG A O 1
ATOM 649 N N . PRO A 1 90 ? 5.862 4.295 -8.203 1.00 72.81 90 PRO A N 1
ATOM 650 C CA . PRO A 1 90 ? 5.285 3.464 -7.154 1.00 72.81 90 PRO A CA 1
ATOM 651 C C . PRO A 1 90 ? 6.325 3.003 -6.129 1.00 72.81 90 PRO A C 1
ATOM 653 O O . PRO A 1 90 ? 7.456 2.648 -6.486 1.00 72.81 90 PRO A O 1
ATOM 656 N N . GLY A 1 91 ? 5.933 2.977 -4.857 1.00 72.69 91 GLY A N 1
ATOM 657 C CA . GLY A 1 91 ? 6.825 2.673 -3.742 1.00 72.69 91 GLY A CA 1
ATOM 658 C C . GLY A 1 91 ? 6.087 2.366 -2.442 1.00 72.69 91 GLY A C 1
ATOM 659 O O . GLY A 1 91 ? 4.874 2.519 -2.340 1.00 72.69 91 GLY A O 1
ATOM 660 N N . GLY A 1 92 ? 6.835 1.900 -1.441 1.00 71.00 92 GLY A N 1
ATOM 661 C CA . GLY A 1 92 ? 6.291 1.686 -0.102 1.00 71.00 92 GLY A CA 1
ATOM 662 C C . GLY A 1 92 ? 6.085 3.014 0.624 1.00 71.00 92 GLY A C 1
ATOM 663 O O . GLY A 1 92 ? 6.952 3.885 0.583 1.00 71.00 92 GLY A O 1
ATOM 664 N N . CYS A 1 93 ? 4.961 3.143 1.319 1.00 71.38 93 CYS A N 1
ATOM 665 C CA . CYS A 1 93 ? 4.739 4.199 2.304 1.00 71.38 93 CYS A CA 1
ATOM 666 C C . CYS A 1 93 ? 4.800 3.596 3.715 1.00 71.38 93 CYS A C 1
ATOM 668 O O . CYS A 1 93 ? 4.840 2.380 3.868 1.00 71.38 93 CYS A O 1
ATOM 670 N N . TYR A 1 94 ? 4.809 4.428 4.750 1.00 73.81 94 TYR A N 1
ATOM 671 C CA . TYR A 1 94 ? 4.613 3.996 6.134 1.00 73.81 94 TYR A CA 1
ATOM 672 C C . TYR A 1 94 ? 3.523 4.871 6.743 1.00 73.81 94 TYR A C 1
ATOM 674 O O . TYR A 1 94 ? 3.549 6.088 6.561 1.00 73.81 94 TYR A O 1
ATOM 682 N N . LEU A 1 95 ? 2.552 4.253 7.413 1.00 75.75 95 LEU A N 1
ATOM 683 C CA . LEU A 1 95 ? 1.493 4.947 8.133 1.00 75.75 95 LEU A CA 1
ATOM 684 C C . LEU A 1 95 ? 1.522 4.484 9.581 1.00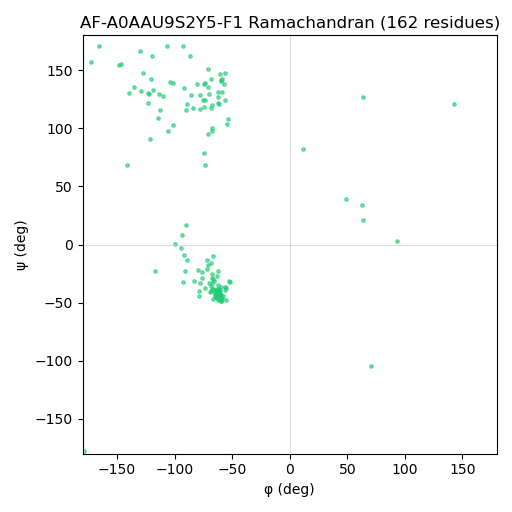 75.75 95 LEU A C 1
ATOM 686 O O . LEU A 1 95 ? 1.369 3.295 9.853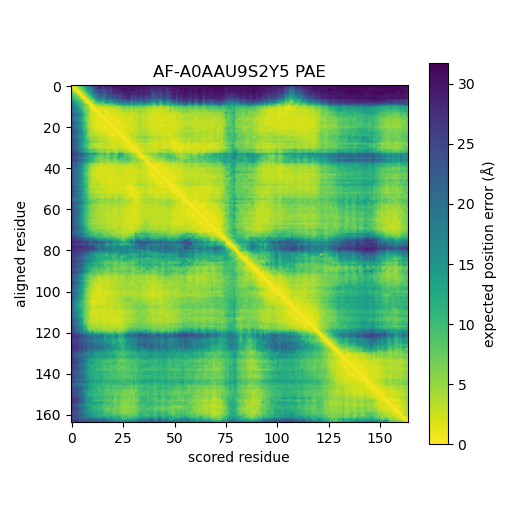 1.00 75.75 95 LEU A O 1
ATOM 690 N N . ASP A 1 96 ? 1.695 5.434 10.489 1.00 81.31 96 ASP A N 1
ATOM 691 C CA . ASP A 1 96 ? 1.563 5.170 11.912 1.00 81.31 96 ASP A CA 1
ATOM 692 C C . ASP A 1 96 ? 0.123 5.444 12.351 1.00 81.31 96 ASP A C 1
ATOM 694 O O . ASP A 1 96 ? -0.466 6.457 11.965 1.00 81.31 96 ASP A O 1
ATOM 698 N N . LEU A 1 97 ? -0.453 4.531 13.132 1.00 84.25 97 LEU A N 1
ATOM 699 C CA . LEU A 1 97 ? -1.820 4.633 13.643 1.00 84.25 97 LEU A CA 1
ATOM 700 C C . LEU A 1 97 ? -1.782 4.592 15.173 1.00 84.25 97 LEU A C 1
ATOM 702 O O . LEU A 1 97 ? -1.841 3.506 15.761 1.00 84.25 97 LEU A O 1
ATOM 706 N N . PRO A 1 98 ? -1.684 5.763 15.825 1.00 86.19 98 PRO A N 1
ATOM 707 C CA . PRO A 1 98 ? -1.657 5.849 17.273 1.00 86.19 98 PRO A CA 1
ATOM 708 C C . PRO A 1 98 ? -2.896 5.204 17.896 1.00 86.19 98 PRO A C 1
ATOM 710 O O . PRO A 1 98 ? -4.022 5.359 17.415 1.00 86.19 98 PRO A O 1
ATOM 713 N N . SER A 1 99 ? -2.691 4.461 18.985 1.00 84.50 99 SER A N 1
ATOM 714 C CA . SER A 1 99 ? -3.780 3.714 19.620 1.00 84.50 99 SER A CA 1
ATOM 715 C C . SER A 1 99 ? -4.896 4.623 20.140 1.00 84.50 99 SER A C 1
ATOM 717 O O . SER A 1 99 ? -6.060 4.253 20.065 1.00 84.50 99 SER A O 1
ATOM 719 N N . ASP A 1 100 ? -4.578 5.818 20.624 1.00 88.44 100 ASP A N 1
ATOM 720 C CA . ASP A 1 100 ? -5.556 6.801 21.089 1.00 88.44 100 ASP A CA 1
ATOM 721 C C . ASP A 1 100 ? -6.466 7.270 19.948 1.00 88.44 100 ASP A C 1
ATOM 723 O O . ASP A 1 100 ? -7.681 7.302 20.122 1.00 88.44 100 ASP A O 1
ATOM 727 N N . VAL A 1 101 ? -5.913 7.515 18.758 1.00 88.31 101 VAL A N 1
ATOM 728 C CA . VAL A 1 101 ? -6.685 7.866 17.554 1.00 88.31 101 VAL A CA 1
ATOM 729 C C . VAL A 1 101 ? -7.592 6.712 17.117 1.00 88.31 101 VAL A C 1
ATOM 731 O O . VAL A 1 101 ? -8.744 6.928 16.750 1.00 88.31 101 VAL A O 1
ATOM 734 N N . LEU A 1 102 ? -7.115 5.467 17.194 1.00 87.44 102 LEU A N 1
ATOM 735 C CA . LEU A 1 102 ? -7.914 4.296 16.816 1.00 87.44 102 LEU A CA 1
ATOM 736 C C . LEU A 1 102 ? -9.120 4.059 17.737 1.00 87.44 102 LEU A C 1
ATOM 738 O O . LEU A 1 102 ? -10.146 3.556 17.273 1.00 87.44 102 LEU A O 1
ATOM 742 N N . HIS A 1 103 ? -9.008 4.414 19.019 1.00 89.75 103 HIS A N 1
ATOM 743 C CA . HIS A 1 103 ? -10.085 4.262 20.004 1.00 89.75 103 HIS A CA 1
ATOM 744 C C . HIS A 1 103 ? -10.979 5.503 20.139 1.00 89.75 103 HIS A C 1
ATOM 746 O O . HIS A 1 103 ? -12.016 5.428 20.799 1.00 89.75 103 HIS A O 1
ATOM 752 N N . GLN A 1 104 ? -10.615 6.634 19.524 1.00 91.75 104 GLN A N 1
ATOM 753 C CA . GLN A 1 104 ? -11.502 7.792 19.438 1.00 91.75 104 GLN A CA 1
ATOM 754 C C . GLN A 1 104 ? -12.780 7.432 18.683 1.00 91.75 104 GLN A C 1
ATOM 756 O O . GLN A 1 104 ? -12.770 6.614 17.762 1.00 91.75 104 GLN A O 1
ATOM 761 N N . THR A 1 105 ? -13.882 8.059 19.090 1.00 92.69 105 THR A N 1
ATOM 762 C CA . THR A 1 105 ? -15.193 7.873 18.470 1.00 92.69 105 THR A CA 1
ATOM 763 C C . THR A 1 105 ? -15.712 9.194 17.933 1.00 92.69 105 THR A C 1
ATOM 765 O O . THR A 1 105 ? -15.512 10.245 18.540 1.00 92.69 105 THR A O 1
ATOM 768 N N . ILE A 1 106 ? -16.372 9.123 16.785 1.00 92.94 106 ILE A N 1
ATOM 769 C CA . ILE A 1 106 ? -17.049 10.243 16.132 1.00 92.94 106 ILE A CA 1
ATOM 770 C C . ILE A 1 106 ? -18.470 9.825 15.766 1.00 92.94 106 ILE A C 1
ATOM 772 O O . ILE A 1 106 ? -18.803 8.635 15.790 1.00 92.94 106 ILE A O 1
ATOM 776 N N . THR A 1 107 ? -19.322 10.786 15.424 1.00 94.25 107 THR A N 1
ATOM 777 C CA . THR A 1 107 ? -20.675 10.463 14.960 1.00 94.25 107 THR A CA 1
ATOM 778 C C . THR A 1 107 ? -20.646 9.835 13.564 1.00 94.25 107 THR A C 1
ATOM 780 O O . THR A 1 107 ? -19.773 10.136 12.750 1.00 94.25 107 THR A O 1
ATOM 783 N N . GLU A 1 108 ? -21.622 8.978 13.250 1.00 89.12 108 GLU A N 1
ATOM 784 C CA . GLU A 1 108 ? -21.740 8.357 11.919 1.00 89.12 108 GLU A CA 1
ATOM 785 C C . GLU A 1 108 ? -21.816 9.407 10.797 1.00 89.12 108 GLU A C 1
ATOM 787 O O . GLU A 1 108 ? -21.175 9.257 9.762 1.00 89.12 108 GLU A O 1
ATOM 792 N N . SER A 1 109 ? -22.536 10.512 11.027 1.00 89.56 109 SER A N 1
ATOM 793 C CA . SER A 1 109 ? -22.668 11.591 10.040 1.00 89.56 109 SER A CA 1
ATOM 794 C C . SER A 1 109 ? -21.333 12.282 9.745 1.00 89.56 109 SER A C 1
ATOM 796 O O . SER A 1 109 ? -21.051 12.604 8.590 1.00 89.56 109 SER A O 1
ATOM 798 N N . GLU A 1 110 ? -20.501 12.502 10.765 1.00 90.38 110 GLU A N 1
ATOM 799 C CA . GLU A 1 110 ? -19.154 13.048 10.582 1.00 90.38 110 GLU A CA 1
ATOM 800 C C . GLU A 1 110 ? -18.240 12.038 9.882 1.00 90.38 110 GLU A C 1
ATOM 802 O O . GLU A 1 110 ? -17.499 12.410 8.973 1.00 90.38 110 GLU A O 1
ATOM 807 N N . ALA A 1 111 ? -18.330 10.756 10.251 1.00 89.44 111 ALA A N 1
ATOM 808 C CA . ALA A 1 111 ? -17.577 9.679 9.618 1.00 89.44 111 ALA A CA 1
ATOM 809 C C . ALA A 1 111 ? -17.878 9.578 8.115 1.00 89.44 111 ALA A C 1
ATOM 811 O O . ALA A 1 111 ? -16.955 9.513 7.304 1.00 89.44 111 ALA A O 1
ATOM 812 N N . GLU A 1 112 ? -19.153 9.602 7.725 1.00 89.31 112 GLU A N 1
ATOM 813 C CA . GLU A 1 112 ? -19.571 9.578 6.320 1.00 89.31 112 GLU A CA 1
ATOM 814 C C . GLU A 1 112 ? -19.034 10.779 5.545 1.00 89.31 112 GLU A C 1
ATOM 816 O O . GLU A 1 112 ? -18.510 10.618 4.441 1.00 89.31 112 GLU A O 1
ATOM 821 N N . LYS A 1 113 ? -19.099 11.975 6.138 1.00 90.56 113 LYS A N 1
ATOM 822 C CA . LYS A 1 113 ? -18.557 13.189 5.525 1.00 90.56 113 LYS A CA 1
ATOM 823 C C . LYS A 1 113 ? -17.052 13.062 5.268 1.00 90.56 113 LYS A C 1
ATOM 825 O O . LYS A 1 113 ? -16.610 13.320 4.151 1.00 90.56 113 LYS A O 1
ATOM 830 N N . LEU A 1 114 ? -16.285 12.614 6.263 1.00 88.31 114 LEU A N 1
ATOM 831 C CA . LEU A 1 114 ? -14.836 12.421 6.141 1.00 88.31 114 LEU A CA 1
ATOM 832 C C . LEU A 1 114 ? -14.477 11.361 5.092 1.00 88.31 114 LEU A C 1
ATOM 834 O O . LEU A 1 114 ? -13.518 11.536 4.346 1.00 88.31 114 LEU A O 1
ATOM 838 N N . LEU A 1 115 ? -15.255 10.281 4.996 1.00 85.56 115 LEU A N 1
ATOM 839 C CA . LEU A 1 115 ? -15.067 9.248 3.972 1.00 85.56 115 LEU A CA 1
ATOM 840 C C . LEU A 1 115 ? -15.314 9.795 2.557 1.00 85.56 115 LEU A C 1
ATOM 842 O O . LEU A 1 115 ? -14.549 9.507 1.635 1.00 85.56 115 LEU A O 1
ATOM 846 N N . ILE A 1 116 ? -16.350 10.619 2.378 1.00 85.50 116 ILE A N 1
ATOM 847 C CA . ILE A 1 116 ? -16.634 11.288 1.100 1.00 85.50 116 ILE A CA 1
ATOM 848 C C . ILE A 1 116 ? -15.497 12.248 0.732 1.00 85.50 116 ILE A C 1
ATOM 850 O O . ILE A 1 116 ? -15.018 12.227 -0.403 1.00 85.50 116 ILE A O 1
ATOM 854 N N . GLU A 1 117 ? -15.034 13.061 1.681 1.00 83.31 117 GLU A N 1
ATOM 855 C CA . GLU A 1 117 ? -13.895 13.963 1.483 1.00 83.31 117 GLU A CA 1
ATOM 856 C C . GLU A 1 117 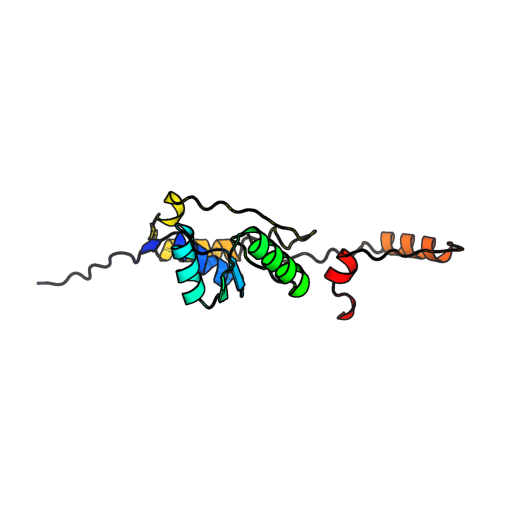? -12.628 13.185 1.108 1.00 83.31 117 GLU A C 1
ATOM 858 O O . GLU A 1 117 ? -11.984 13.513 0.113 1.00 83.31 117 GLU A O 1
ATOM 863 N N . ALA A 1 118 ? -12.317 12.095 1.814 1.00 77.19 118 ALA A N 1
ATOM 864 C CA . ALA A 1 118 ? -11.163 11.244 1.529 1.00 77.19 118 ALA A CA 1
ATOM 865 C C . ALA A 1 118 ? -11.223 10.609 0.130 1.00 77.19 118 ALA A C 1
ATOM 867 O O . ALA A 1 118 ? -10.203 10.518 -0.561 1.00 77.19 118 ALA A O 1
ATOM 868 N N . LYS A 1 119 ? -12.415 10.205 -0.325 1.00 73.69 119 LYS A N 1
ATOM 869 C CA . LYS A 1 119 ? -12.617 9.697 -1.687 1.00 73.69 119 LYS A CA 1
ATOM 870 C C . LYS A 1 119 ? -12.261 10.759 -2.730 1.00 73.69 119 LYS A C 1
ATOM 872 O O . LYS A 1 119 ? -11.545 10.454 -3.687 1.00 73.69 119 LYS A O 1
ATOM 877 N N . ASN A 1 120 ? -12.709 11.992 -2.499 1.00 71.00 120 ASN A N 1
ATOM 878 C CA . ASN A 1 120 ? -12.500 13.136 -3.388 1.00 71.00 120 ASN A CA 1
ATOM 879 C C . ASN A 1 120 ? -11.076 13.716 -3.303 1.00 71.00 120 ASN A C 1
ATOM 881 O O . ASN A 1 120 ? -10.607 14.332 -4.257 1.00 71.00 120 ASN A O 1
ATOM 885 N N . CYS A 1 121 ? -10.361 13.504 -2.196 1.00 60.78 121 CYS A N 1
ATOM 886 C CA . CYS A 1 121 ? -8.961 13.889 -2.044 1.00 60.78 121 CYS A CA 1
ATOM 887 C C . CYS A 1 121 ? -8.060 12.995 -2.901 1.00 60.78 121 CYS A C 1
ATOM 889 O O . CYS A 1 121 ? -7.660 11.906 -2.489 1.00 60.78 121 CYS A O 1
ATOM 891 N N . GLY A 1 122 ? -7.734 13.444 -4.108 1.00 54.81 122 GLY A N 1
ATOM 892 C CA . GLY A 1 122 ? -6.665 12.893 -4.937 1.00 54.81 122 GLY A CA 1
ATOM 893 C C . GLY A 1 122 ? -7.048 12.888 -6.406 1.00 54.81 122 GLY A C 1
ATOM 894 O O . GLY A 1 122 ? -8.038 12.260 -6.771 1.00 54.81 122 GLY A O 1
ATOM 895 N N . GLU A 1 123 ? -6.248 13.578 -7.213 1.00 51.28 123 GLU A N 1
ATOM 896 C CA . GLU A 1 123 ? -6.305 13.519 -8.672 1.00 51.28 123 GLU A CA 1
ATOM 897 C C . GLU A 1 123 ? -6.068 12.071 -9.134 1.00 51.28 123 GLU A C 1
ATOM 899 O O . GLU A 1 123 ? -5.278 11.339 -8.525 1.00 51.28 123 GLU A O 1
ATOM 904 N N . GLU A 1 124 ? -6.777 11.631 -10.180 1.00 53.78 124 GLU A N 1
ATOM 905 C CA . GLU A 1 124 ? -6.448 10.361 -10.834 1.00 53.78 124 GLU A CA 1
ATOM 906 C C . GLU A 1 124 ? -4.982 10.392 -11.289 1.00 53.78 124 GLU A C 1
ATOM 908 O O . GLU A 1 124 ? -4.482 11.470 -11.624 1.00 53.78 124 GLU A O 1
ATOM 913 N N . PRO A 1 125 ? -4.268 9.248 -11.298 1.00 56.38 125 PRO A N 1
ATOM 914 C CA . PRO A 1 125 ? -2.903 9.206 -11.798 1.00 56.38 125 PRO A CA 1
ATOM 915 C C . PRO A 1 125 ? -2.877 9.783 -13.212 1.00 56.38 125 PRO A C 1
ATOM 917 O O . PRO A 1 125 ? -3.388 9.174 -14.151 1.00 56.38 125 PRO A O 1
ATOM 920 N N . VAL A 1 126 ? -2.313 10.980 -13.357 1.00 57.75 126 VAL A N 1
ATOM 921 C CA . VAL A 1 126 ? -2.209 11.623 -14.660 1.00 57.75 126 VAL A CA 1
ATOM 922 C C . VAL A 1 126 ? -1.222 10.798 -15.471 1.00 57.75 126 VAL A C 1
ATOM 924 O O . VAL A 1 126 ? -0.053 10.670 -15.102 1.00 57.75 126 VAL A O 1
ATOM 927 N N . ILE A 1 127 ? -1.692 10.217 -16.574 1.00 62.84 127 ILE A N 1
ATOM 928 C CA . ILE A 1 127 ? -0.796 9.681 -17.593 1.00 62.84 127 ILE A CA 1
ATOM 929 C C . ILE A 1 127 ? -0.111 10.898 -18.213 1.00 62.84 127 ILE A C 1
ATOM 931 O O . ILE A 1 127 ? -0.684 11.589 -19.055 1.00 62.84 127 ILE A O 1
ATOM 935 N N . GLU A 1 128 ? 1.100 11.208 -17.754 1.00 66.69 128 GLU A N 1
ATOM 936 C CA . GLU A 1 128 ? 1.908 12.251 -18.376 1.00 66.69 128 GLU A CA 1
ATOM 937 C C . GLU A 1 128 ? 2.314 11.786 -19.777 1.00 66.69 128 GLU A C 1
ATOM 939 O O . GLU A 1 128 ? 3.239 10.993 -19.964 1.00 66.69 128 GLU A O 1
ATOM 944 N N . THR A 1 129 ? 1.608 12.275 -20.792 1.00 72.62 129 THR A N 1
ATOM 945 C CA . THR A 1 129 ? 2.014 12.073 -22.180 1.00 72.62 129 THR A CA 1
ATOM 946 C C . THR A 1 129 ? 3.268 12.888 -22.461 1.00 72.62 129 THR A C 1
ATOM 948 O O . THR A 1 129 ? 3.305 14.095 -22.205 1.00 72.62 129 THR A O 1
ATOM 951 N N . ALA A 1 130 ? 4.288 12.251 -23.034 1.00 80.44 130 ALA A N 1
ATOM 952 C CA . ALA A 1 130 ? 5.499 12.949 -23.437 1.00 80.44 130 ALA A CA 1
ATOM 953 C C . ALA A 1 130 ? 5.188 14.050 -24.468 1.00 80.44 130 ALA A C 1
ATOM 955 O O . ALA A 1 130 ? 4.383 13.872 -25.383 1.00 80.44 130 ALA A O 1
ATOM 956 N N . ASN A 1 131 ? 5.861 15.195 -24.340 1.00 89.88 131 ASN A N 1
ATOM 957 C CA . ASN A 1 131 ? 5.690 16.314 -25.262 1.00 89.88 131 ASN A CA 1
ATOM 958 C C . ASN A 1 131 ? 6.106 15.897 -26.695 1.00 89.88 131 ASN A C 1
ATOM 960 O O . ASN A 1 131 ? 7.220 15.387 -26.867 1.00 89.88 131 ASN A O 1
ATOM 964 N N . PRO A 1 132 ? 5.289 16.163 -27.738 1.00 91.94 132 PRO A N 1
ATOM 965 C CA . PRO A 1 132 ? 5.613 15.799 -29.121 1.00 91.94 132 PRO A CA 1
ATOM 966 C C . PRO A 1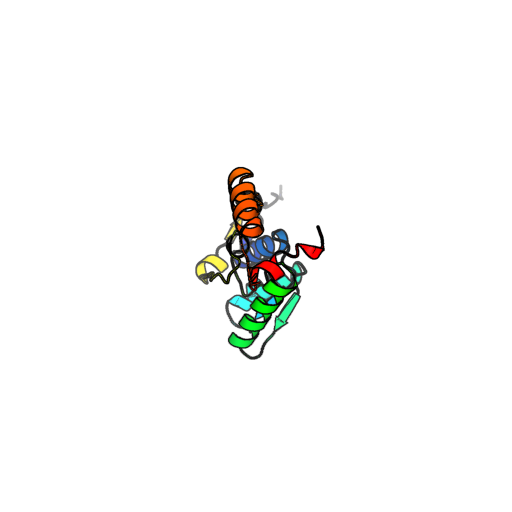 132 ? 6.985 16.288 -29.608 1.00 91.94 132 PRO A C 1
ATOM 968 O O . PRO A 1 132 ? 7.640 15.619 -30.408 1.00 91.94 132 PRO A O 1
ATOM 971 N N . SER A 1 133 ? 7.453 17.436 -29.107 1.00 93.06 133 SER A N 1
ATOM 972 C CA . SER A 1 133 ? 8.774 17.975 -29.450 1.00 93.06 133 SER A CA 1
ATOM 973 C C . SER A 1 133 ? 9.932 17.134 -28.895 1.00 93.06 133 SER A C 1
ATOM 975 O O . SER A 1 133 ? 10.938 16.956 -29.583 1.00 93.06 133 SER A O 1
ATOM 977 N N . GLU A 1 134 ? 9.785 16.557 -27.701 1.00 92.00 134 GLU A N 1
ATOM 978 C CA . GLU A 1 134 ? 10.778 15.659 -27.101 1.00 92.00 134 GLU A CA 1
ATOM 979 C C . GLU A 1 134 ? 10.782 14.291 -27.792 1.00 92.00 134 GLU A C 1
ATOM 981 O O . GLU A 1 134 ? 11.848 13.740 -28.073 1.00 92.00 134 GLU A O 1
ATOM 986 N N . ILE A 1 135 ? 9.605 13.789 -28.183 1.00 92.88 135 ILE A N 1
ATOM 987 C CA . ILE A 1 135 ? 9.485 12.569 -28.996 1.00 92.88 135 ILE A CA 1
ATOM 988 C C . ILE A 1 135 ? 10.219 12.752 -30.332 1.00 92.88 135 ILE A C 1
ATOM 990 O O . ILE A 1 135 ? 11.019 11.903 -30.727 1.00 92.88 135 ILE A O 1
ATOM 994 N N . ALA A 1 136 ? 10.015 13.884 -31.015 1.00 94.44 136 ALA A N 1
ATOM 995 C CA . ALA A 1 136 ? 10.687 14.174 -32.281 1.00 94.44 136 ALA A CA 1
ATOM 996 C C . ALA A 1 136 ? 12.221 14.229 -32.136 1.00 94.44 136 ALA A C 1
ATOM 998 O O . ALA A 1 136 ? 12.944 13.710 -32.995 1.00 94.44 136 ALA A O 1
ATOM 999 N N . LYS A 1 137 ? 12.732 14.804 -31.036 1.00 95.06 137 LYS A N 1
ATOM 1000 C CA . LYS A 1 137 ? 14.170 14.799 -30.712 1.00 95.06 137 LYS A CA 1
ATOM 1001 C C . LYS A 1 137 ? 14.694 13.376 -30.513 1.00 95.06 137 LYS A C 1
ATOM 1003 O O . LYS A 1 137 ? 15.708 13.025 -31.116 1.00 95.06 137 LYS A O 1
ATOM 1008 N N . ALA A 1 138 ? 13.993 12.548 -29.737 1.00 93.62 138 ALA A N 1
ATOM 1009 C CA . ALA A 1 138 ? 14.371 11.156 -29.501 1.00 93.62 138 ALA A CA 1
ATOM 1010 C C . ALA A 1 138 ? 14.415 10.339 -30.806 1.00 93.62 138 ALA A C 1
ATOM 1012 O O . ALA A 1 138 ? 15.402 9.652 -31.072 1.00 93.62 138 ALA A O 1
ATOM 1013 N N . VAL A 1 139 ? 13.409 10.480 -31.678 1.00 95.56 139 VAL A N 1
ATOM 1014 C CA . VAL A 1 139 ? 13.370 9.814 -32.995 1.00 95.56 139 VAL A CA 1
ATOM 1015 C C . VAL A 1 139 ? 14.536 10.257 -33.885 1.00 95.56 139 VAL A C 1
ATOM 1017 O O . VAL A 1 139 ? 15.153 9.429 -34.556 1.00 95.56 139 VAL A O 1
ATOM 1020 N N . SER A 1 140 ? 14.870 11.550 -33.886 1.00 96.19 140 SER A N 1
ATOM 1021 C CA . SER A 1 140 ? 16.005 12.086 -34.650 1.00 96.19 140 SER A CA 1
ATOM 1022 C C . SER A 1 140 ? 17.345 11.506 -34.182 1.00 96.19 140 SER A C 1
ATOM 1024 O O . SER A 1 140 ? 18.176 11.135 -35.013 1.00 96.19 140 SER A O 1
ATOM 1026 N N . LEU A 1 141 ? 17.543 11.370 -32.865 1.00 95.81 141 LEU A N 1
ATOM 1027 C CA . LEU A 1 141 ? 18.737 10.746 -32.286 1.00 95.81 141 LEU A CA 1
ATOM 1028 C C . LEU A 1 141 ? 18.833 9.260 -32.647 1.00 95.81 141 LEU A C 1
ATOM 1030 O O . LEU A 1 141 ? 19.890 8.814 -33.089 1.00 95.81 141 LEU A O 1
ATOM 1034 N N . LEU A 1 142 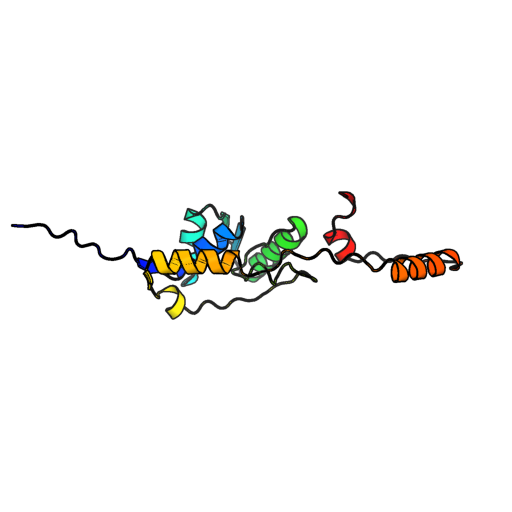? 17.729 8.514 -32.539 1.00 95.06 142 LEU A N 1
ATOM 1035 C CA . LEU A 1 142 ? 17.685 7.093 -32.898 1.00 95.06 142 LEU A CA 1
ATOM 1036 C C . LEU A 1 142 ? 18.003 6.856 -34.380 1.00 95.06 142 LEU A C 1
ATOM 1038 O O . LEU A 1 142 ? 18.736 5.926 -34.698 1.00 95.06 142 LEU A O 1
ATOM 1042 N N . ARG A 1 143 ? 17.516 7.716 -35.287 1.00 96.00 143 ARG A N 1
ATOM 1043 C CA . ARG A 1 143 ? 17.802 7.613 -36.732 1.00 96.00 143 ARG A CA 1
ATOM 1044 C C . ARG A 1 143 ? 19.267 7.863 -37.095 1.00 96.00 143 ARG A C 1
ATOM 1046 O O . ARG A 1 143 ? 19.721 7.346 -38.108 1.00 96.00 143 ARG A O 1
ATOM 1053 N N . LYS A 1 144 ? 19.982 8.684 -36.320 1.00 97.12 144 LYS A N 1
ATOM 1054 C CA . LYS A 1 144 ? 21.399 9.014 -36.558 1.00 97.12 144 LYS A CA 1
ATOM 1055 C C . LYS A 1 144 ? 22.367 8.053 -35.867 1.00 97.12 144 LYS A C 1
ATOM 1057 O O . LYS A 1 144 ? 23.559 8.097 -36.150 1.00 97.12 144 LYS A O 1
ATOM 1062 N N . ALA A 1 145 ? 21.885 7.235 -34.936 1.00 97.00 145 ALA A N 1
ATOM 1063 C CA . ALA A 1 145 ? 22.728 6.327 -34.178 1.00 97.00 145 ALA A CA 1
ATOM 1064 C C . ALA A 1 145 ? 23.180 5.144 -35.046 1.00 97.00 145 ALA A C 1
ATOM 1066 O O . ALA A 1 145 ? 22.358 4.399 -35.569 1.00 97.00 145 ALA A O 1
ATOM 1067 N N . GLU A 1 146 ? 24.491 4.929 -35.149 1.00 96.69 146 GLU A N 1
ATOM 1068 C CA . GLU A 1 146 ? 25.049 3.799 -35.906 1.00 96.69 146 GLU A CA 1
ATOM 1069 C C . GLU A 1 146 ? 24.920 2.461 -35.155 1.00 96.69 146 GLU A C 1
ATOM 1071 O O . GLU A 1 146 ? 24.842 1.400 -35.770 1.00 96.69 146 GLU A O 1
ATOM 1076 N N . ARG A 1 147 ? 24.908 2.493 -33.812 1.00 96.12 147 ARG A N 1
ATOM 1077 C CA . ARG A 1 147 ? 24.848 1.307 -32.933 1.00 96.12 147 ARG A CA 1
ATOM 1078 C C . ARG A 1 147 ? 23.960 1.562 -31.704 1.00 96.12 147 ARG A C 1
ATOM 1080 O O . ARG A 1 147 ? 24.485 1.680 -30.595 1.00 96.12 147 ARG A O 1
ATOM 1087 N N . PRO A 1 148 ? 22.635 1.712 -31.872 1.00 95.44 148 PRO A N 1
ATOM 1088 C CA . PRO A 1 148 ? 21.745 2.025 -30.759 1.00 95.44 148 PRO A CA 1
ATOM 1089 C C . PRO A 1 148 ? 21.639 0.857 -29.765 1.00 95.44 148 PRO A C 1
ATOM 1091 O O . PRO A 1 148 ? 21.584 -0.307 -30.157 1.00 95.44 148 PRO A O 1
ATOM 1094 N N . LEU A 1 149 ? 21.562 1.188 -28.474 1.00 95.12 149 LEU A N 1
ATOM 1095 C CA . LEU A 1 149 ? 21.257 0.263 -27.381 1.00 95.12 149 LEU A CA 1
ATOM 1096 C C . LEU A 1 149 ? 20.027 0.779 -26.635 1.00 95.12 149 LEU A C 1
ATOM 1098 O O . LEU A 1 149 ? 19.988 1.941 -26.237 1.00 95.12 149 LEU A O 1
ATOM 1102 N N . ILE A 1 150 ? 19.048 -0.095 -26.415 1.00 94.00 150 ILE A N 1
ATOM 1103 C CA . ILE A 1 150 ? 17.867 0.194 -25.598 1.00 94.00 150 ILE A CA 1
ATOM 1104 C C . ILE A 1 150 ? 17.971 -0.636 -24.322 1.00 94.00 150 ILE A C 1
ATOM 1106 O O . ILE A 1 150 ? 18.179 -1.847 -24.381 1.00 94.00 150 ILE A O 1
ATOM 1110 N N . VAL A 1 151 ? 17.832 0.020 -23.171 1.00 93.62 151 VAL A N 1
ATOM 1111 C CA . VAL A 1 151 ? 17.859 -0.631 -21.859 1.00 93.62 151 VAL A CA 1
ATOM 1112 C C . VAL A 1 151 ? 16.473 -0.532 -21.243 1.00 93.62 151 VAL A C 1
ATOM 1114 O O . VAL A 1 151 ? 15.999 0.560 -20.934 1.00 93.62 151 VAL A O 1
ATOM 1117 N N . PHE A 1 152 ? 15.831 -1.679 -21.043 1.00 91.56 152 PHE A N 1
ATOM 1118 C CA . PHE A 1 152 ? 14.546 -1.752 -20.361 1.00 91.56 152 PHE A CA 1
ATOM 1119 C C . PHE A 1 152 ? 14.760 -1.924 -18.857 1.00 91.56 152 PHE A C 1
ATOM 1121 O O . PHE A 1 152 ? 15.388 -2.881 -18.407 1.00 91.56 152 PHE A O 1
ATOM 1128 N N . GLY A 1 153 ? 14.239 -0.978 -18.076 1.00 88.06 153 GLY A N 1
ATOM 1129 C CA . GLY A 1 153 ? 14.190 -1.078 -16.619 1.00 88.06 153 GLY A CA 1
ATOM 1130 C C . GLY A 1 153 ? 12.879 -1.693 -16.126 1.00 88.06 153 GLY A C 1
ATOM 1131 O O . GLY A 1 153 ? 11.907 -1.801 -16.870 1.00 88.06 153 GLY A O 1
ATOM 1132 N N . LYS A 1 154 ? 12.812 -2.002 -14.825 1.00 85.69 154 LYS A N 1
ATOM 1133 C CA . LYS A 1 154 ? 11.597 -2.512 -14.158 1.00 85.69 154 LYS A CA 1
ATOM 1134 C C . LYS A 1 154 ? 10.360 -1.631 -14.409 1.00 85.69 154 LYS A C 1
ATOM 1136 O O . LYS A 1 154 ? 9.260 -2.154 -14.508 1.00 85.69 154 LYS A O 1
ATOM 1141 N N . GLY A 1 155 ? 10.539 -0.316 -14.559 1.00 83.75 155 GLY A N 1
ATOM 1142 C CA . GLY A 1 155 ? 9.450 0.618 -14.869 1.00 83.75 155 GLY A CA 1
ATOM 1143 C C . GLY A 1 155 ? 8.731 0.325 -16.191 1.00 83.75 155 GLY A C 1
ATOM 1144 O O . GLY A 1 155 ? 7.512 0.422 -16.230 1.00 83.75 155 GLY A O 1
ATOM 1145 N N . ALA A 1 156 ? 9.454 -0.120 -17.224 1.00 87.06 156 ALA A N 1
ATOM 1146 C CA . ALA A 1 156 ? 8.854 -0.496 -18.507 1.00 87.06 156 ALA A CA 1
ATOM 1147 C C . ALA A 1 156 ? 7.979 -1.758 -18.397 1.00 87.06 156 ALA A C 1
ATOM 1149 O O . ALA A 1 156 ? 7.014 -1.906 -19.132 1.00 87.06 156 ALA A O 1
ATOM 1150 N N . ALA A 1 157 ? 8.295 -2.657 -17.458 1.00 85.06 157 ALA A N 1
ATOM 1151 C CA . ALA A 1 157 ? 7.441 -3.806 -17.156 1.00 85.06 157 ALA A CA 1
ATOM 1152 C C . ALA A 1 157 ? 6.224 -3.414 -16.295 1.00 85.06 157 ALA A C 1
ATOM 1154 O O . ALA A 1 157 ? 5.151 -3.988 -16.443 1.00 85.06 157 ALA A O 1
ATOM 1155 N N . ILE A 1 158 ? 6.370 -2.429 -15.397 1.00 81.69 158 ILE A N 1
ATOM 1156 C CA . ILE A 1 158 ? 5.264 -1.925 -14.559 1.00 81.69 158 ILE A CA 1
ATOM 1157 C C . ILE A 1 158 ? 4.216 -1.196 -15.400 1.00 81.69 158 ILE A C 1
ATOM 1159 O O . ILE A 1 158 ? 3.037 -1.265 -15.067 1.00 81.69 158 ILE A O 1
ATOM 1163 N N . SER A 1 159 ? 4.627 -0.512 -16.472 1.00 81.56 159 SER A N 1
ATOM 1164 C CA . SER A 1 159 ? 3.715 0.281 -17.299 1.00 81.56 159 SER A CA 1
ATOM 1165 C C . SER A 1 159 ? 2.711 -0.553 -18.095 1.00 81.56 159 SER A C 1
ATOM 1167 O O . SER A 1 159 ? 1.731 0.016 -18.556 1.00 81.56 159 SER A O 1
ATOM 1169 N N . ARG A 1 160 ? 2.929 -1.870 -18.248 1.00 80.81 160 ARG A N 1
ATOM 1170 C CA . ARG A 1 160 ? 2.047 -2.793 -18.994 1.00 80.81 160 ARG A CA 1
ATOM 1171 C C . ARG A 1 160 ? 1.653 -2.286 -20.386 1.00 80.81 160 ARG A C 1
ATOM 1173 O O . ARG A 1 160 ? 0.511 -2.442 -20.818 1.00 80.81 160 ARG A O 1
ATOM 1180 N N . ALA A 1 161 ? 2.606 -1.659 -21.071 1.00 82.81 161 ALA A N 1
ATOM 1181 C CA . ALA A 1 161 ? 2.381 -1.030 -22.371 1.00 82.81 161 ALA A CA 1
ATOM 1182 C C . ALA A 1 161 ? 2.067 -2.052 -23.483 1.00 82.81 161 ALA A C 1
ATOM 1184 O O . ALA A 1 161 ? 1.675 -1.678 -24.577 1.00 82.81 161 ALA A O 1
ATOM 1185 N N . GLU A 1 162 ? 2.232 -3.350 -23.222 1.00 82.44 162 GLU A N 1
ATOM 1186 C CA . GLU A 1 162 ? 1.832 -4.435 -24.118 1.00 82.44 162 GLU A CA 1
ATOM 1187 C C . GLU A 1 162 ? 0.313 -4.648 -24.227 1.00 82.44 162 GLU A C 1
ATOM 1189 O O . GLU A 1 162 ? -0.121 -5.407 -25.092 1.00 82.44 162 GLU A O 1
ATOM 1194 N N . MET A 1 163 ? -0.483 -4.044 -23.338 1.00 72.31 163 MET A N 1
ATOM 1195 C CA . MET A 1 163 ? -1.949 -4.148 -23.345 1.00 72.31 163 MET A CA 1
ATOM 1196 C C . MET A 1 163 ? -2.653 -2.941 -23.988 1.00 72.31 163 MET A C 1
ATOM 1198 O O . MET A 1 163 ? -3.885 -2.914 -24.009 1.00 72.31 163 MET A O 1
ATOM 1202 N N . GLU A 1 164 ? -1.887 -1.958 -24.463 1.00 65.75 164 GLU A N 1
ATOM 1203 C CA . GLU A 1 164 ? -2.355 -0.745 -25.152 1.00 65.75 164 GLU A CA 1
ATOM 1204 C C . GLU A 1 164 ? -2.442 -0.967 -26.672 1.00 65.75 164 GLU A C 1
ATOM 1206 O O . GLU A 1 164 ? -3.453 -0.535 -27.272 1.00 65.75 164 GLU A O 1
#

Organism: Thlaspi arvense (NCBI:txid13288)

Secondary structure (DSSP, 8-state):
-------PPPEEEHHHHHHHHHHHTT--EEEE---TTHHHHHHHHHHTTPEEEE-SSHHHHHHHHHHHHHHHSS--BSS--TTTTTSSS---------HHHHH-EEEHHHHHHHHHHHHHSS------PPPHHHHHHHHHHHHH-SS------HHHHHTTGGG-